Protein AF-A0A2S9VA27-F1 (afdb_monomer_lite)

Structure (mmCIF, N/CA/C/O backbone):
data_AF-A0A2S9VA27-F1
#
_entry.id   AF-A0A2S9VA27-F1
#
loop_
_atom_site.group_PDB
_atom_site.id
_atom_site.type_symbol
_atom_site.label_atom_id
_atom_site.label_alt_id
_atom_site.label_comp_id
_atom_site.label_asym_id
_atom_site.label_entity_id
_atom_site.label_seq_id
_atom_site.pdbx_PDB_ins_code
_atom_site.Cartn_x
_atom_site.Cartn_y
_atom_site.Cartn_z
_atom_site.occupancy
_atom_site.B_iso_or_equiv
_atom_site.auth_seq_id
_atom_site.auth_comp_id
_atom_site.auth_asym_id
_atom_site.auth_atom_id
_atom_site.pdbx_PDB_model_num
ATOM 1 N N . MET A 1 1 ? -19.642 -4.947 0.796 1.00 51.03 1 MET A N 1
ATOM 2 C CA . MET A 1 1 ? -18.320 -5.451 1.243 1.00 51.03 1 MET A CA 1
ATOM 3 C C . MET A 1 1 ? -17.431 -4.278 1.686 1.00 51.03 1 MET A C 1
ATOM 5 O O . MET A 1 1 ? -16.747 -3.685 0.866 1.00 51.03 1 MET A O 1
ATOM 9 N N . LYS A 1 2 ? -17.484 -3.863 2.965 1.00 60.06 2 LYS A N 1
ATOM 10 C CA . LYS A 1 2 ? -16.781 -2.650 3.462 1.00 60.06 2 LYS A CA 1
ATOM 11 C C . LYS A 1 2 ? -15.298 -2.865 3.804 1.00 60.06 2 LYS A C 1
ATOM 13 O O . LYS A 1 2 ? -14.581 -1.888 3.976 1.00 60.06 2 LYS A O 1
ATOM 18 N N . PHE A 1 3 ? -14.834 -4.114 3.890 1.00 59.88 3 PHE A N 1
ATOM 19 C CA . PHE A 1 3 ? -13.460 -4.434 4.294 1.00 59.88 3 PHE A CA 1
ATOM 20 C C . PHE A 1 3 ? -12.440 -4.060 3.206 1.00 59.88 3 PHE A C 1
ATOM 22 O O . PHE A 1 3 ? -11.504 -3.317 3.484 1.00 59.88 3 PHE A O 1
ATOM 29 N N . ILE A 1 4 ? -12.714 -4.439 1.948 1.00 60.44 4 ILE A N 1
ATOM 30 C CA . ILE A 1 4 ? -11.887 -4.125 0.766 1.00 60.44 4 ILE A CA 1
ATOM 31 C C . ILE A 1 4 ? -11.693 -2.614 0.568 1.00 60.44 4 ILE A C 1
ATOM 33 O O . ILE A 1 4 ? -10.647 -2.168 0.112 1.00 60.44 4 ILE A O 1
ATOM 37 N N . SER A 1 5 ? -12.686 -1.808 0.963 1.00 65.06 5 SER A N 1
ATOM 38 C CA . SER A 1 5 ? -12.653 -0.353 0.802 1.00 65.06 5 SER A CA 1
ATOM 39 C C . SER A 1 5 ? -11.544 0.322 1.603 1.00 65.06 5 SER A C 1
ATOM 41 O O . SER A 1 5 ? -11.049 1.358 1.170 1.00 65.06 5 SER A O 1
ATOM 43 N N . ASN A 1 6 ? -11.171 -0.227 2.760 1.00 71.69 6 ASN A N 1
ATOM 44 C CA . ASN A 1 6 ? -10.177 0.403 3.633 1.00 71.69 6 ASN A CA 1
ATOM 45 C C . ASN A 1 6 ? -8.741 0.144 3.162 1.00 71.69 6 ASN A C 1
ATOM 47 O O . ASN A 1 6 ? -7.851 0.910 3.504 1.00 71.69 6 ASN A O 1
ATOM 51 N N . TYR A 1 7 ? -8.530 -0.900 2.354 1.00 79.06 7 TYR A N 1
ATOM 52 C CA . TYR A 1 7 ? -7.212 -1.308 1.858 1.00 79.06 7 TYR A CA 1
ATOM 53 C C . TYR A 1 7 ? -6.940 -0.883 0.413 1.00 79.06 7 TYR A C 1
ATOM 55 O O . TYR A 1 7 ? -5.881 -1.198 -0.121 1.00 79.06 7 TYR A O 1
ATOM 63 N N . LYS A 1 8 ? -7.866 -0.143 -0.217 1.00 81.94 8 LYS A N 1
ATOM 64 C CA . LYS A 1 8 ? -7.725 0.324 -1.606 1.00 81.94 8 LYS A CA 1
ATOM 65 C C . LYS A 1 8 ? -6.390 1.035 -1.839 1.00 81.94 8 LYS A C 1
ATOM 67 O O . LYS A 1 8 ? -5.722 0.742 -2.818 1.00 81.94 8 LYS A O 1
ATOM 72 N N . MET A 1 9 ? -5.980 1.907 -0.915 1.00 79.94 9 MET A N 1
ATOM 73 C CA . MET A 1 9 ? -4.726 2.657 -1.043 1.00 79.94 9 MET A CA 1
ATOM 74 C C . MET A 1 9 ? -3.485 1.758 -0.962 1.00 79.94 9 MET A C 1
ATOM 76 O O . MET A 1 9 ? -2.604 1.886 -1.803 1.00 79.94 9 MET A O 1
ATOM 80 N N . SER A 1 10 ? -3.427 0.814 -0.015 1.00 86.38 10 SER A N 1
ATOM 81 C CA . SER A 1 10 ? -2.304 -0.135 0.064 1.00 86.38 10 SER A CA 1
ATOM 82 C C . SER A 1 10 ? -2.213 -1.006 -1.187 1.00 86.38 10 SER A C 1
ATOM 84 O O . SER A 1 10 ? -1.122 -1.239 -1.695 1.00 86.38 10 SER A O 1
ATOM 86 N N . PHE A 1 11 ? -3.358 -1.441 -1.721 1.00 86.56 11 PHE A N 1
ATOM 87 C CA . PHE A 1 11 ? -3.397 -2.266 -2.926 1.00 86.56 11 PHE A CA 1
ATOM 88 C C . PHE A 1 11 ? -2.937 -1.499 -4.174 1.00 86.56 11 PHE A C 1
ATOM 90 O O . PHE A 1 11 ? -2.230 -2.056 -5.007 1.00 86.56 11 PHE A O 1
ATOM 97 N N . LEU A 1 12 ? -3.283 -0.210 -4.284 1.00 89.12 12 LEU A N 1
ATOM 98 C CA . LEU A 1 12 ? -2.801 0.655 -5.365 1.00 89.12 12 LEU A CA 1
ATOM 99 C C . LEU A 1 12 ? -1.274 0.795 -5.341 1.00 89.12 12 LEU A C 1
ATOM 101 O O . LEU A 1 12 ? -0.646 0.627 -6.384 1.00 89.12 12 LEU A O 1
ATOM 105 N N . PHE A 1 13 ? -0.680 1.040 -4.167 1.00 88.94 13 PHE A N 1
ATOM 106 C CA . PHE A 1 13 ? 0.777 1.145 -4.035 1.00 88.94 13 PHE A CA 1
ATOM 107 C C . PHE A 1 13 ? 1.497 -0.177 -4.325 1.00 88.94 13 PHE A C 1
ATOM 109 O O . PHE A 1 13 ? 2.539 -0.185 -4.980 1.00 88.94 13 PHE A O 1
ATOM 116 N N . PHE A 1 14 ? 0.911 -1.297 -3.903 1.00 89.44 14 PHE A N 1
ATOM 117 C CA . PHE A 1 14 ? 1.440 -2.626 -4.193 1.00 89.44 14 PHE A CA 1
ATOM 118 C C . PHE A 1 14 ? 1.445 -2.921 -5.701 1.00 89.44 14 PHE A C 1
ATOM 120 O O . PHE A 1 14 ? 2.468 -3.308 -6.265 1.00 89.44 14 PHE A O 1
ATOM 127 N N . ILE A 1 15 ? 0.331 -2.648 -6.394 1.00 92.56 15 ILE A N 1
ATOM 128 C CA . ILE A 1 15 ? 0.251 -2.802 -7.854 1.00 92.56 15 ILE A CA 1
ATOM 129 C C . ILE A 1 15 ? 1.261 -1.888 -8.558 1.00 92.56 15 ILE A C 1
ATOM 131 O O . ILE A 1 15 ? 1.924 -2.335 -9.492 1.00 92.56 15 ILE A O 1
ATOM 135 N N . SER A 1 16 ? 1.414 -0.630 -8.122 1.00 91.06 16 SER A N 1
ATOM 136 C CA . SER A 1 16 ? 2.403 0.274 -8.725 1.00 91.06 16 SER A CA 1
ATOM 137 C C . SER A 1 16 ? 3.842 -0.204 -8.520 1.00 91.06 16 SER A C 1
ATOM 139 O O . SER A 1 16 ? 4.660 -0.061 -9.429 1.00 91.06 16 SER A O 1
ATOM 141 N N . GLY A 1 17 ? 4.145 -0.817 -7.370 1.00 90.00 17 GLY A N 1
ATOM 142 C CA . GLY A 1 17 ? 5.432 -1.467 -7.120 1.00 90.00 17 GLY A CA 1
ATOM 143 C C . GLY A 1 17 ? 5.684 -2.602 -8.113 1.00 90.00 17 GLY A C 1
ATOM 144 O O . GLY A 1 17 ? 6.692 -2.593 -8.820 1.00 90.00 17 GLY A O 1
ATOM 145 N N . ILE A 1 18 ? 4.732 -3.527 -8.254 1.00 90.81 18 ILE A N 1
ATOM 146 C CA . ILE A 1 18 ? 4.830 -4.624 -9.232 1.00 90.81 18 ILE A CA 1
ATOM 147 C C . ILE A 1 18 ? 5.004 -4.085 -10.658 1.00 90.81 18 ILE A C 1
ATOM 149 O O . ILE A 1 18 ? 5.835 -4.599 -11.405 1.00 90.81 18 ILE A O 1
ATOM 153 N N . LEU A 1 19 ? 4.287 -3.020 -11.032 1.00 91.25 19 LEU A N 1
ATOM 154 C CA . LEU A 1 19 ? 4.457 -2.372 -12.336 1.00 91.25 19 LEU A CA 1
ATOM 155 C C . LEU A 1 19 ? 5.889 -1.866 -12.556 1.00 91.25 19 LEU A C 1
ATOM 157 O O . LEU A 1 19 ? 6.407 -2.005 -13.661 1.00 91.25 19 LEU A O 1
ATOM 161 N N . CYS A 1 20 ? 6.538 -1.314 -11.527 1.00 88.31 20 CYS A N 1
ATOM 162 C CA . CYS A 1 20 ? 7.935 -0.880 -11.616 1.00 88.31 20 CYS A CA 1
ATOM 163 C C . CYS A 1 20 ? 8.880 -2.065 -11.844 1.00 88.31 20 CYS A C 1
ATOM 165 O O . CYS A 1 20 ? 9.794 -1.971 -12.662 1.00 88.31 20 CYS A O 1
ATOM 167 N N . LEU A 1 21 ? 8.632 -3.201 -11.185 1.00 86.44 21 LEU A N 1
ATOM 168 C CA . LEU A 1 21 ? 9.409 -4.424 -11.391 1.00 86.44 21 LEU A CA 1
ATOM 169 C C . LEU A 1 21 ? 9.230 -4.970 -12.816 1.00 86.44 21 LEU A C 1
ATOM 171 O O . LEU A 1 21 ? 10.197 -5.371 -13.462 1.00 86.44 21 LEU A O 1
ATOM 175 N N . ILE A 1 22 ? 7.999 -4.961 -13.328 1.00 88.38 22 ILE A N 1
ATOM 176 C CA . ILE A 1 22 ? 7.700 -5.377 -14.703 1.00 88.38 22 ILE A CA 1
ATOM 177 C C . ILE A 1 22 ? 8.388 -4.436 -15.699 1.00 88.38 22 ILE A C 1
ATOM 179 O O . ILE A 1 22 ? 9.047 -4.907 -16.621 1.00 88.38 22 ILE A O 1
ATOM 183 N N . ALA A 1 23 ? 8.301 -3.120 -15.494 1.00 86.75 23 ALA A N 1
ATOM 184 C CA . ALA A 1 23 ? 8.953 -2.128 -16.347 1.00 86.75 23 ALA A CA 1
ATOM 185 C C . ALA A 1 23 ? 10.480 -2.306 -16.387 1.00 86.75 23 ALA A C 1
ATOM 187 O O . ALA A 1 23 ? 11.074 -2.213 -17.460 1.00 86.75 23 ALA A O 1
ATOM 188 N N . TYR A 1 24 ? 11.096 -2.624 -15.244 1.00 85.44 24 TYR A N 1
ATOM 189 C CA . TYR A 1 24 ? 12.514 -2.973 -15.160 1.00 85.44 24 TYR A CA 1
ATOM 190 C C . TYR A 1 24 ? 12.854 -4.200 -16.015 1.00 85.44 24 TYR A C 1
ATOM 192 O O . TYR A 1 24 ? 13.757 -4.143 -16.848 1.00 85.44 24 TYR A O 1
ATOM 200 N N . ASN A 1 25 ? 12.089 -5.286 -15.865 1.00 84.19 25 ASN A N 1
ATOM 201 C CA . ASN A 1 25 ? 12.319 -6.523 -16.614 1.00 84.19 25 ASN A CA 1
ATOM 202 C C . ASN A 1 25 ? 12.107 -6.347 -18.127 1.00 84.19 25 ASN A C 1
ATOM 204 O O . ASN A 1 25 ? 12.828 -6.954 -18.911 1.00 84.19 25 ASN A O 1
ATOM 208 N N . ILE A 1 26 ? 11.154 -5.504 -18.545 1.00 83.88 26 ILE A N 1
ATOM 209 C CA . ILE A 1 26 ? 10.895 -5.221 -19.967 1.00 83.88 26 ILE A CA 1
ATOM 210 C C . ILE A 1 26 ? 12.013 -4.378 -20.587 1.00 83.88 26 ILE A C 1
ATOM 212 O O . ILE A 1 26 ? 12.368 -4.596 -21.743 1.00 83.88 26 ILE A O 1
ATOM 216 N N . LYS A 1 27 ? 12.553 -3.394 -19.855 1.00 80.31 27 LYS A N 1
ATOM 217 C CA . LYS A 1 27 ? 13.616 -2.518 -20.370 1.00 80.31 27 LYS A CA 1
ATOM 218 C C . LYS A 1 27 ? 14.921 -3.271 -20.629 1.00 80.31 27 LYS A C 1
ATOM 220 O O . LYS A 1 27 ? 15.624 -2.906 -21.565 1.00 80.31 27 LYS A O 1
ATOM 225 N N . GLY A 1 28 ? 15.195 -4.322 -19.857 1.00 69.12 28 GLY A N 1
ATOM 226 C CA . GLY A 1 28 ? 16.371 -5.166 -20.040 1.00 69.12 28 GLY A CA 1
ATOM 227 C C . GLY A 1 28 ? 17.692 -4.413 -19.858 1.00 69.12 28 GLY A C 1
ATOM 228 O O . GLY A 1 28 ? 17.729 -3.278 -19.378 1.00 69.12 28 GLY A O 1
ATOM 229 N N . SER A 1 29 ? 18.776 -5.083 -20.240 1.00 73.81 29 SER A N 1
ATOM 230 C CA . SER A 1 29 ? 20.137 -4.552 -20.226 1.00 73.81 29 SER A CA 1
ATOM 231 C C . SER A 1 29 ? 20.648 -4.466 -21.653 1.00 73.81 29 SER A C 1
ATOM 233 O O . SER A 1 29 ? 20.622 -5.468 -22.371 1.00 73.81 29 SER A O 1
ATOM 235 N N . SER A 1 30 ? 21.085 -3.281 -22.073 1.00 76.31 30 SER A N 1
ATOM 236 C CA . SER A 1 30 ? 21.749 -3.096 -23.362 1.00 76.31 30 SER A CA 1
ATOM 237 C C . SER A 1 30 ? 23.093 -2.426 -23.147 1.00 76.31 30 SER A C 1
ATOM 239 O O . SER A 1 30 ? 23.199 -1.452 -22.405 1.00 76.31 30 SER A O 1
ATOM 241 N N . ILE A 1 31 ? 24.119 -2.940 -23.817 1.00 78.31 31 ILE A N 1
ATOM 242 C CA . ILE A 1 31 ? 25.433 -2.306 -23.860 1.00 78.31 31 ILE A CA 1
ATOM 243 C C . ILE A 1 31 ? 25.418 -1.342 -25.043 1.00 78.31 31 ILE A C 1
ATOM 245 O O . ILE A 1 31 ? 25.103 -1.735 -26.164 1.00 78.31 31 ILE A O 1
ATOM 249 N N . ASP A 1 32 ? 25.690 -0.076 -24.763 1.00 82.38 32 ASP A N 1
ATOM 250 C CA . ASP A 1 32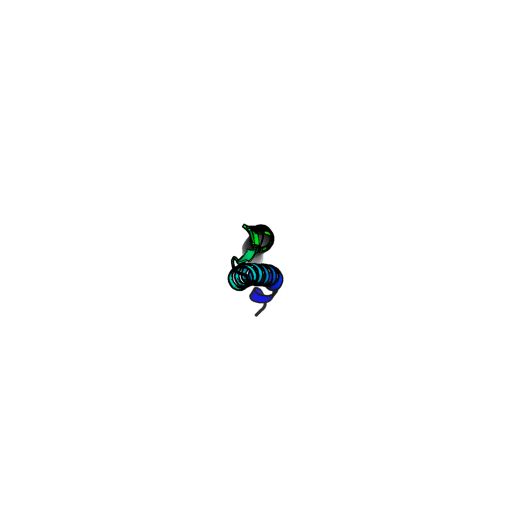 ? 25.824 0.981 -25.754 1.00 82.38 32 ASP A CA 1
ATOM 251 C C . ASP A 1 32 ? 27.096 0.787 -26.594 1.00 82.38 32 ASP A C 1
ATOM 253 O O . ASP A 1 32 ? 28.050 0.135 -26.166 1.00 82.38 32 ASP A O 1
ATOM 257 N N . GLU A 1 33 ? 27.147 1.398 -27.774 1.00 82.88 33 GLU A N 1
ATOM 258 C CA . GLU A 1 33 ? 28.297 1.354 -28.693 1.00 82.88 33 GLU A CA 1
ATOM 259 C C . GLU A 1 33 ? 29.602 1.881 -28.064 1.00 82.88 33 GLU A C 1
ATOM 261 O O . GLU A 1 33 ? 30.701 1.481 -28.446 1.00 82.88 33 GLU A O 1
ATOM 266 N N . ASN A 1 34 ? 29.475 2.691 -27.014 1.00 84.19 34 ASN A N 1
ATOM 267 C CA . ASN A 1 34 ? 30.570 3.212 -26.199 1.00 84.19 34 ASN A CA 1
ATOM 268 C C . ASN A 1 34 ? 31.007 2.263 -25.058 1.00 84.19 34 ASN A C 1
ATOM 270 O O . ASN A 1 34 ? 31.831 2.636 -24.224 1.00 84.19 34 ASN A O 1
ATOM 274 N N . GLY A 1 35 ? 30.435 1.056 -24.976 1.00 81.81 35 GLY A N 1
ATOM 275 C CA . GLY A 1 35 ? 30.689 0.077 -23.914 1.00 81.81 35 GLY A CA 1
ATOM 276 C C . GLY A 1 35 ? 29.982 0.379 -22.587 1.00 81.81 35 GLY A C 1
ATOM 277 O O . GLY A 1 35 ? 30.257 -0.281 -21.585 1.00 81.81 35 GLY A O 1
ATOM 278 N N . PHE A 1 36 ? 29.075 1.361 -22.555 1.00 84.25 36 PHE A N 1
ATOM 279 C CA . PHE A 1 36 ? 28.308 1.694 -21.354 1.00 84.25 36 PHE A CA 1
ATOM 280 C C . PHE A 1 36 ? 27.092 0.788 -21.193 1.00 84.25 36 PHE A C 1
ATOM 282 O O . PHE A 1 36 ? 26.336 0.557 -22.130 1.00 84.25 36 PHE A O 1
ATOM 289 N N . LEU A 1 37 ? 26.870 0.313 -19.972 1.00 79.25 37 LEU A N 1
ATOM 290 C CA . LEU A 1 37 ? 25.701 -0.483 -19.625 1.00 79.25 37 LEU A CA 1
ATOM 291 C C . LEU A 1 37 ? 24.495 0.442 -19.400 1.00 79.25 37 LEU A C 1
ATOM 293 O O . LEU A 1 37 ? 24.443 1.186 -18.418 1.00 79.25 37 LEU A O 1
ATOM 297 N N . VAL A 1 38 ? 23.527 0.405 -20.313 1.00 77.12 38 VAL A N 1
ATOM 298 C CA . VAL A 1 38 ? 22.278 1.165 -20.224 1.00 77.12 38 VAL A CA 1
ATOM 299 C C . VAL A 1 38 ? 21.211 0.265 -19.613 1.00 77.12 38 VAL A C 1
ATOM 301 O O . VAL A 1 38 ? 20.582 -0.549 -20.288 1.00 77.12 38 VAL A O 1
ATOM 304 N N . GLU A 1 39 ? 21.002 0.435 -18.310 1.00 78.94 39 GLU A N 1
ATOM 305 C CA . GLU A 1 39 ? 19.982 -0.272 -17.536 1.00 78.94 39 GLU A CA 1
ATOM 306 C C . GLU A 1 39 ? 19.098 0.711 -16.770 1.00 78.94 39 GLU A C 1
ATOM 308 O O . GLU A 1 39 ? 19.540 1.743 -16.258 1.00 78.94 39 GLU A O 1
ATOM 313 N N . SER A 1 40 ? 17.815 0.372 -16.645 1.00 79.94 40 SER A N 1
ATOM 314 C CA . SER A 1 40 ? 16.847 1.194 -15.913 1.00 79.94 40 SER A CA 1
ATOM 315 C C . SER A 1 40 ? 16.878 0.909 -14.405 1.00 79.94 40 SER A C 1
ATOM 317 O O . SER A 1 40 ? 15.839 0.668 -13.787 1.00 79.94 40 SER A O 1
ATOM 319 N N . PHE A 1 41 ? 18.067 0.962 -13.795 1.00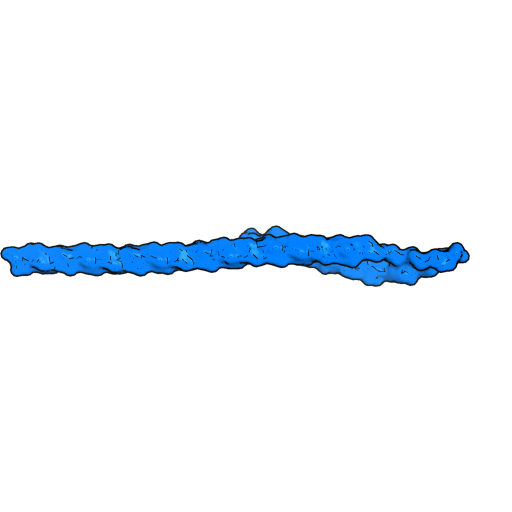 80.69 41 PHE A N 1
ATOM 320 C CA . PHE A 1 41 ? 18.288 0.685 -12.367 1.00 80.69 41 PHE A CA 1
ATOM 321 C C . PHE A 1 41 ? 17.394 1.506 -11.432 1.00 80.69 41 PHE A C 1
ATOM 323 O O . PHE A 1 41 ? 17.079 1.054 -10.336 1.00 80.69 41 PHE A O 1
ATOM 330 N N . GLY A 1 42 ? 16.938 2.687 -11.863 1.00 81.38 42 GLY A N 1
ATOM 331 C CA . GLY A 1 42 ? 16.046 3.552 -11.086 1.00 81.38 42 GLY A CA 1
ATOM 332 C C . GLY A 1 42 ? 14.715 2.903 -10.682 1.00 81.38 42 GLY A C 1
ATOM 333 O O . GLY A 1 42 ? 14.142 3.286 -9.663 1.00 81.38 42 GLY A O 1
ATOM 334 N N . PHE A 1 43 ? 14.240 1.883 -11.405 1.00 84.94 43 PHE A N 1
ATOM 335 C CA . PHE A 1 43 ? 13.005 1.179 -11.046 1.00 84.94 43 PHE A CA 1
ATOM 336 C C . PHE A 1 43 ? 13.141 0.300 -9.796 1.00 84.94 43 PHE A C 1
ATOM 338 O O . PHE A 1 43 ? 12.140 0.082 -9.115 1.00 84.94 43 PHE A O 1
ATOM 345 N N . ILE A 1 44 ? 14.350 -0.159 -9.446 1.00 85.38 44 ILE A N 1
ATOM 346 C CA . ILE A 1 44 ? 14.573 -1.004 -8.262 1.00 85.38 44 ILE A CA 1
ATOM 347 C C . ILE A 1 44 ? 14.408 -0.188 -6.964 1.00 85.38 44 ILE A C 1
ATOM 349 O O . ILE A 1 44 ? 13.594 -0.585 -6.129 1.00 85.38 44 ILE A O 1
ATOM 353 N N . PRO A 1 45 ? 15.077 0.972 -6.767 1.00 88.38 45 PRO A N 1
ATOM 354 C CA . PRO A 1 45 ? 14.827 1.821 -5.599 1.00 88.38 45 PRO A CA 1
ATOM 355 C C . PRO A 1 45 ? 13.373 2.296 -5.501 1.00 88.38 45 PRO A C 1
ATOM 357 O O . PRO A 1 45 ? 12.807 2.341 -4.411 1.00 88.38 45 PRO A O 1
ATOM 360 N N . ILE A 1 46 ? 12.750 2.621 -6.638 1.00 89.56 46 ILE A N 1
ATOM 361 C CA . ILE A 1 46 ? 11.352 3.066 -6.691 1.00 89.56 46 ILE A CA 1
ATOM 362 C C . ILE A 1 46 ? 10.393 1.946 -6.272 1.00 89.56 46 ILE A C 1
ATOM 364 O O . ILE A 1 46 ? 9.454 2.204 -5.518 1.00 89.56 46 ILE A O 1
ATOM 368 N N . PHE A 1 47 ? 10.647 0.706 -6.698 1.00 90.25 47 PHE A N 1
ATOM 369 C CA . PHE A 1 47 ? 9.897 -0.465 -6.245 1.00 90.25 47 PHE A CA 1
ATOM 370 C C . PHE A 1 47 ? 9.912 -0.580 -4.715 1.00 90.25 47 PHE A C 1
ATOM 372 O O . PHE A 1 47 ? 8.851 -0.657 -4.096 1.00 90.25 47 PHE A O 1
ATOM 379 N N . TRP A 1 48 ? 11.094 -0.497 -4.097 1.00 88.44 48 TRP A N 1
ATOM 380 C CA . TRP A 1 48 ? 11.229 -0.560 -2.639 1.00 88.44 48 TRP A CA 1
ATOM 381 C C . TRP A 1 48 ? 10.501 0.579 -1.917 1.00 88.44 48 TRP A C 1
ATOM 383 O O . TRP A 1 48 ? 9.879 0.347 -0.880 1.00 88.44 48 TRP A O 1
ATOM 393 N N . LEU A 1 49 ? 10.530 1.799 -2.463 1.00 91.62 49 LEU A N 1
ATOM 394 C CA . LEU A 1 49 ? 9.796 2.936 -1.895 1.00 91.62 49 LEU A CA 1
ATOM 395 C C . LEU A 1 49 ? 8.278 2.707 -1.906 1.00 91.62 49 LEU A C 1
ATOM 397 O O . LEU A 1 49 ? 7.610 2.965 -0.900 1.00 91.62 49 LEU A O 1
ATOM 401 N N . PHE A 1 50 ? 7.732 2.201 -3.015 1.00 90.31 50 PHE A N 1
ATOM 402 C CA . PHE A 1 50 ? 6.304 1.896 -3.109 1.00 90.31 50 PHE A CA 1
ATOM 403 C C . PHE A 1 50 ? 5.893 0.740 -2.195 1.00 90.31 50 PHE A C 1
ATOM 405 O O . PHE A 1 50 ? 4.871 0.845 -1.513 1.00 90.31 50 PHE A O 1
ATOM 412 N N . GLU A 1 51 ? 6.705 -0.313 -2.111 1.00 89.56 51 GLU A N 1
ATOM 413 C CA . GLU A 1 51 ? 6.437 -1.465 -1.245 1.00 89.56 51 GLU A CA 1
ATOM 414 C C . GLU A 1 51 ? 6.456 -1.075 0.243 1.00 89.56 51 GLU A C 1
ATOM 416 O O . GLU A 1 51 ? 5.576 -1.468 1.015 1.00 89.56 51 GLU A O 1
ATOM 421 N N . LEU A 1 52 ? 7.392 -0.210 0.654 1.00 92.44 52 LEU A N 1
ATOM 422 C CA . LEU A 1 52 ? 7.433 0.328 2.017 1.00 92.44 52 LEU A CA 1
ATOM 423 C C . LEU A 1 52 ? 6.182 1.152 2.349 1.00 92.44 52 LEU A C 1
ATOM 425 O O . LEU A 1 52 ? 5.609 0.987 3.429 1.00 92.44 52 LEU A O 1
ATOM 429 N N . MET A 1 53 ? 5.713 2.005 1.433 1.00 89.75 53 MET A N 1
ATOM 430 C CA . MET A 1 53 ? 4.461 2.749 1.634 1.00 89.75 53 MET A CA 1
ATOM 431 C C . MET A 1 53 ? 3.234 1.836 1.698 1.00 89.75 53 MET A C 1
ATOM 433 O O . MET A 1 53 ? 2.351 2.042 2.543 1.00 89.75 53 MET A O 1
ATOM 437 N N . ALA A 1 54 ? 3.172 0.805 0.855 1.00 91.12 54 ALA A N 1
ATOM 438 C CA . ALA A 1 54 ? 2.103 -0.190 0.893 1.00 91.12 54 ALA A CA 1
ATOM 439 C C . ALA A 1 54 ? 2.080 -0.922 2.245 1.00 91.12 54 ALA A C 1
ATOM 441 O O . ALA A 1 54 ? 1.031 -1.004 2.890 1.00 91.12 54 ALA A O 1
ATOM 442 N N . SER A 1 55 ? 3.246 -1.361 2.723 1.00 90.69 55 SER A N 1
ATOM 443 C CA . SER A 1 55 ? 3.401 -2.048 4.008 1.00 90.69 55 SER A CA 1
ATOM 444 C C . SER A 1 55 ? 3.009 -1.163 5.197 1.00 90.69 55 SER A C 1
ATOM 446 O O . SER A 1 55 ? 2.219 -1.576 6.050 1.00 90.69 55 SER A O 1
ATOM 448 N N . LEU A 1 56 ? 3.458 0.097 5.230 1.00 91.56 56 LEU A N 1
ATOM 449 C CA . LEU A 1 56 ? 3.124 1.035 6.308 1.00 91.56 56 LEU A CA 1
ATOM 450 C C . LEU A 1 56 ? 1.626 1.352 6.368 1.00 91.56 56 LEU A C 1
ATOM 452 O O . LEU A 1 56 ? 1.019 1.316 7.443 1.00 91.56 56 LEU A O 1
ATOM 456 N N . THR A 1 57 ? 1.001 1.624 5.221 1.00 89.25 57 THR A N 1
ATOM 457 C CA . THR A 1 57 ? -0.447 1.885 5.155 1.00 89.25 57 THR A CA 1
ATOM 458 C C . THR A 1 57 ? -1.266 0.654 5.548 1.00 89.25 57 THR A C 1
ATOM 460 O O . THR A 1 57 ? -2.283 0.779 6.245 1.00 89.25 57 THR A O 1
ATOM 463 N N . PHE A 1 58 ? -0.797 -0.539 5.179 1.00 88.81 58 PHE A N 1
ATOM 464 C CA . PHE A 1 58 ? -1.415 -1.801 5.564 1.00 88.81 58 PHE A CA 1
ATOM 465 C C . PHE A 1 58 ? -1.321 -2.034 7.076 1.00 88.81 58 PHE A C 1
ATOM 467 O O . PHE A 1 58 ? -2.346 -2.262 7.726 1.00 88.81 58 PHE A O 1
ATOM 474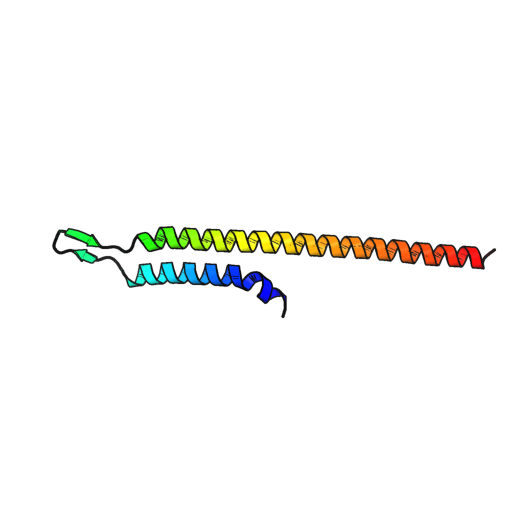 N N . ALA A 1 59 ? -0.126 -1.894 7.657 1.00 89.31 59 ALA A N 1
ATOM 475 C CA . ALA A 1 59 ? 0.111 -2.046 9.090 1.00 89.31 59 ALA A CA 1
ATOM 476 C C . ALA A 1 59 ? -0.723 -1.053 9.913 1.00 89.31 59 ALA A C 1
ATOM 478 O O . ALA A 1 59 ? -1.394 -1.444 10.873 1.00 89.31 59 ALA A O 1
ATOM 479 N N . PHE A 1 60 ? -0.768 0.218 9.504 1.00 87.44 60 PHE A N 1
ATOM 480 C CA . PHE A 1 60 ? -1.568 1.240 10.180 1.00 87.44 60 PHE A CA 1
ATOM 481 C C . PHE A 1 60 ? -3.065 0.906 10.158 1.00 87.44 60 PHE A C 1
ATOM 483 O O . PHE A 1 60 ? -3.752 0.983 11.183 1.00 87.44 60 PHE A O 1
ATOM 490 N N . THR A 1 61 ? -3.576 0.473 9.004 1.00 86.62 61 THR A N 1
ATOM 491 C CA . THR A 1 61 ? -4.978 0.059 8.853 1.00 86.62 61 THR A CA 1
ATOM 492 C C . THR A 1 61 ? -5.282 -1.166 9.713 1.00 86.62 61 THR A C 1
ATOM 494 O O . THR A 1 61 ? -6.300 -1.196 10.409 1.00 86.62 61 THR A O 1
ATOM 497 N N . PHE A 1 62 ? -4.378 -2.145 9.746 1.00 83.94 62 PHE A N 1
ATOM 498 C CA . PHE A 1 62 ? -4.513 -3.353 10.555 1.00 83.94 62 PHE A CA 1
ATOM 499 C C . PHE A 1 62 ? -4.575 -3.043 12.058 1.00 83.94 62 PHE A C 1
ATOM 501 O O . PHE A 1 62 ? -5.494 -3.494 12.749 1.00 83.94 62 PHE A O 1
ATOM 508 N N . ILE A 1 63 ? -3.669 -2.199 12.564 1.00 87.75 63 ILE A N 1
ATOM 509 C CA . ILE A 1 63 ? -3.665 -1.763 13.971 1.00 87.75 63 ILE A CA 1
ATOM 510 C C . ILE A 1 63 ? -4.965 -1.019 14.309 1.00 87.75 63 ILE A C 1
ATOM 512 O O . ILE A 1 63 ? -5.594 -1.289 15.338 1.00 87.75 63 ILE A O 1
ATOM 516 N N . LYS A 1 64 ? -5.418 -0.118 13.427 1.00 83.44 64 LYS A N 1
ATOM 517 C CA . LYS A 1 64 ? -6.661 0.647 13.614 1.00 83.44 64 LYS A CA 1
ATOM 518 C C . LYS A 1 64 ? -7.887 -0.264 13.701 1.00 83.44 64 LYS A C 1
ATOM 520 O O . LYS A 1 64 ? -8.763 -0.033 14.539 1.00 83.44 64 LYS A O 1
ATOM 525 N N . LEU A 1 65 ? -7.943 -1.313 12.882 1.00 82.50 65 LEU A N 1
ATOM 526 C CA . LEU A 1 65 ? -9.027 -2.295 12.911 1.00 82.50 65 LEU A CA 1
ATOM 527 C C . LEU A 1 65 ? -8.999 -3.138 14.188 1.00 82.50 65 LEU A C 1
ATOM 529 O O . LEU A 1 65 ? -10.041 -3.261 14.832 1.00 82.50 65 LEU A O 1
ATOM 533 N N . LYS A 1 66 ? -7.827 -3.623 14.628 1.00 81.19 66 LYS A N 1
ATOM 534 C CA . LYS A 1 66 ? -7.707 -4.347 15.910 1.00 81.19 66 LYS A CA 1
ATOM 535 C C . LYS A 1 66 ? -8.166 -3.492 17.092 1.00 81.19 66 LYS A C 1
ATOM 537 O O . LYS A 1 66 ? -8.915 -3.975 17.939 1.00 81.19 66 LYS A O 1
ATOM 542 N N . LYS A 1 67 ? -7.788 -2.208 17.125 1.00 79.44 67 LYS A N 1
ATOM 543 C CA . LYS A 1 67 ? -8.201 -1.275 18.188 1.00 79.44 67 LYS A CA 1
ATOM 544 C C . LYS A 1 67 ? -9.711 -1.030 18.186 1.00 79.44 67 LYS A C 1
ATOM 546 O O . LYS A 1 67 ? -10.321 -0.953 19.251 1.00 79.44 67 LYS A O 1
ATOM 551 N N . LYS A 1 68 ? -10.331 -0.940 17.004 1.00 76.06 68 LYS A N 1
ATOM 552 C CA . LYS A 1 68 ? -11.787 -0.792 16.878 1.00 76.06 68 LYS A CA 1
ATOM 553 C C . LYS A 1 68 ? -12.518 -2.025 17.408 1.00 76.06 68 LYS A C 1
ATOM 555 O O . LYS A 1 68 ? -13.439 -1.864 18.200 1.00 76.06 68 LYS A O 1
ATOM 560 N N . SER A 1 69 ? -12.082 -3.226 17.036 1.00 72.19 69 SER A N 1
ATOM 561 C CA . SER A 1 69 ? -12.688 -4.477 17.510 1.00 72.19 69 SER A CA 1
ATOM 562 C C . SER A 1 69 ? -12.531 -4.664 19.020 1.00 72.19 69 SER A C 1
ATOM 564 O O . SER A 1 69 ? -13.492 -5.032 19.687 1.00 72.19 69 SER A O 1
ATOM 566 N N . ALA A 1 70 ? -11.365 -4.329 19.582 1.00 76.44 70 ALA A N 1
ATOM 567 C CA . ALA A 1 70 ? -11.141 -4.374 21.028 1.00 76.44 70 ALA A CA 1
ATOM 568 C C . ALA A 1 70 ? -12.055 -3.396 21.789 1.00 76.44 70 ALA A C 1
ATOM 570 O O . ALA A 1 70 ? -12.655 -3.762 22.797 1.00 76.44 70 ALA A O 1
ATOM 571 N N . LYS A 1 71 ? -12.222 -2.170 21.273 1.00 79.31 71 LYS A N 1
ATOM 572 C CA . LYS A 1 71 ? -13.126 -1.171 21.862 1.00 79.31 71 LYS A CA 1
ATOM 573 C C . LYS A 1 71 ? -14.596 -1.595 21.783 1.00 79.31 71 LYS A C 1
ATOM 575 O O . LYS A 1 71 ? -15.346 -1.341 22.718 1.00 79.31 71 LYS A O 1
ATOM 580 N N . VAL A 1 72 ? -15.007 -2.216 20.676 1.00 83.19 72 VAL A N 1
ATOM 581 C CA . VAL A 1 72 ? -16.373 -2.741 20.514 1.00 83.19 72 VAL A CA 1
ATOM 582 C C . VAL A 1 72 ? -16.633 -3.858 21.519 1.00 83.19 72 VAL A C 1
ATOM 584 O O . VAL A 1 72 ? -17.627 -3.784 22.232 1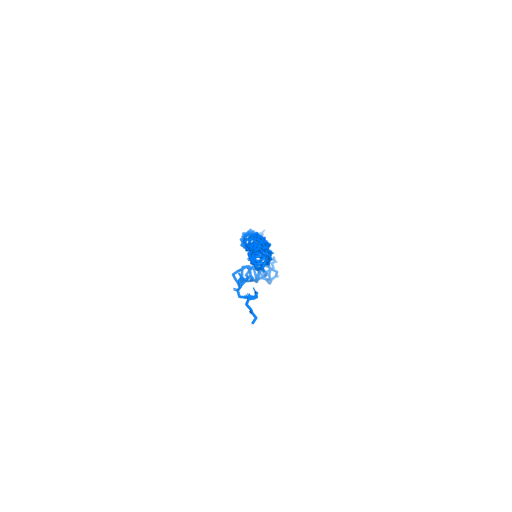.00 83.19 72 VAL A O 1
ATOM 587 N N . LYS A 1 73 ? -15.702 -4.810 21.652 1.00 83.62 73 LYS A N 1
ATOM 588 C CA . LYS 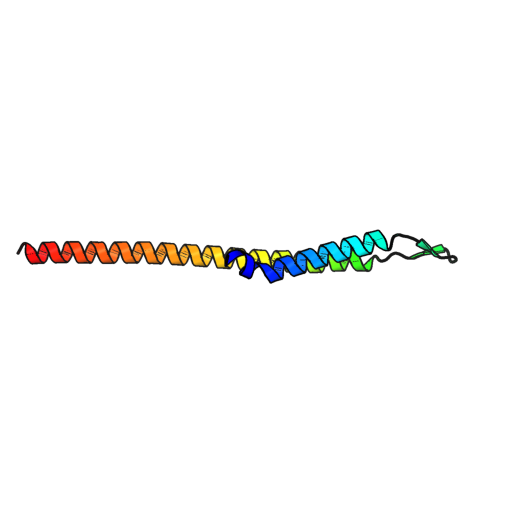A 1 73 ? -15.821 -5.911 22.612 1.00 83.62 73 LYS A CA 1
ATOM 589 C C . LYS A 1 73 ? -15.928 -5.413 24.061 1.00 83.62 73 LYS A C 1
ATOM 591 O O . LYS A 1 73 ? -16.823 -5.828 24.779 1.00 83.62 73 LYS A O 1
ATOM 596 N N . ALA A 1 74 ? -15.088 -4.459 24.472 1.00 81.88 74 ALA A N 1
ATOM 597 C CA . ALA A 1 74 ? -15.157 -3.882 25.821 1.00 81.88 74 ALA A CA 1
ATOM 598 C C . ALA A 1 74 ? -16.469 -3.119 26.094 1.00 81.88 74 ALA A C 1
ATOM 600 O O . ALA A 1 74 ? -16.980 -3.132 27.210 1.00 81.88 74 ALA A O 1
ATOM 601 N N . ARG A 1 75 ? -17.029 -2.452 25.074 1.00 85.81 75 ARG A N 1
ATOM 602 C CA . ARG A 1 75 ? -18.322 -1.762 25.192 1.00 85.81 75 ARG A CA 1
ATOM 603 C C . ARG A 1 75 ? -19.480 -2.747 25.355 1.00 85.81 75 ARG A C 1
ATOM 605 O O . ARG A 1 75 ? -20.434 -2.425 26.051 1.00 85.81 75 ARG A O 1
ATOM 612 N N . GLU A 1 76 ? -19.410 -3.900 24.701 1.00 87.25 76 GLU A N 1
ATOM 613 C CA . GLU A 1 76 ? -20.422 -4.955 24.794 1.00 87.25 76 GLU A CA 1
ATOM 614 C C . GLU A 1 76 ? -20.451 -5.587 26.193 1.00 87.25 76 GLU A C 1
ATOM 616 O O . GLU A 1 76 ? -21.518 -5.669 26.795 1.00 87.25 76 GLU A O 1
ATOM 621 N N . GLU A 1 77 ? -19.283 -5.908 26.755 1.00 84.38 77 GLU A N 1
ATOM 622 C CA . GLU A 1 77 ? -19.127 -6.448 28.119 1.00 84.38 77 GLU A CA 1
ATOM 623 C C . GLU A 1 77 ? -19.675 -5.494 29.201 1.00 84.38 77 GLU A C 1
ATOM 625 O O . GLU A 1 77 ? -20.369 -5.923 30.127 1.00 84.38 77 GLU A O 1
ATOM 630 N N . LEU A 1 78 ? -19.416 -4.185 29.065 1.00 86.88 78 LEU A N 1
ATOM 631 C CA . LEU A 1 78 ? -19.944 -3.163 29.977 1.00 86.88 78 LEU A CA 1
ATOM 632 C C . LEU A 1 78 ? -21.475 -3.090 29.902 1.00 86.88 78 LEU A C 1
ATOM 634 O O . LEU A 1 78 ? -22.153 -3.086 30.924 1.00 86.88 78 LEU A O 1
ATOM 638 N N . PHE A 1 79 ? -22.024 -3.101 28.685 1.00 87.44 79 PHE A N 1
ATOM 639 C CA . PHE A 1 79 ? -23.468 -3.021 28.477 1.00 87.44 79 PHE A CA 1
ATOM 640 C C . PHE A 1 79 ? -24.198 -4.242 29.049 1.00 87.44 79 PHE A C 1
ATOM 642 O O . PHE A 1 79 ? -25.297 -4.110 29.579 1.00 87.44 79 PHE A O 1
ATO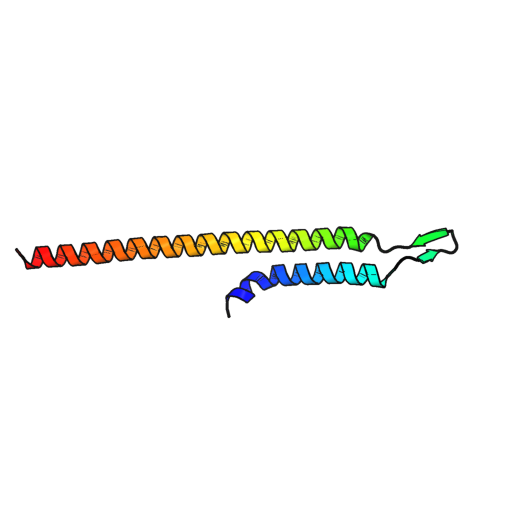M 649 N N . LEU A 1 80 ? -23.593 -5.429 28.952 1.00 85.31 80 LEU A N 1
ATOM 650 C CA . LEU A 1 80 ? -24.136 -6.678 29.493 1.00 85.31 80 LEU A CA 1
ATOM 651 C C . LEU A 1 80 ? -24.124 -6.674 31.029 1.00 85.31 80 LEU A C 1
ATOM 653 O O . LEU A 1 80 ? -25.118 -7.053 31.650 1.00 85.31 80 LEU A O 1
ATOM 657 N N . THR A 1 81 ? -23.037 -6.170 31.621 1.00 86.12 81 THR A N 1
ATOM 658 C CA . THR A 1 81 ? -22.907 -5.966 33.073 1.00 86.12 81 THR A CA 1
ATOM 659 C C . THR A 1 81 ? -23.974 -5.007 33.602 1.00 86.12 81 THR A C 1
ATOM 661 O O . THR A 1 81 ? -24.699 -5.356 34.537 1.00 86.12 81 THR A O 1
ATOM 664 N N . ASP A 1 82 ? -24.134 -3.840 32.971 1.00 88.81 82 ASP A N 1
ATOM 665 C CA . ASP A 1 82 ? -25.113 -2.834 33.397 1.00 88.81 82 ASP A CA 1
ATOM 666 C C . ASP A 1 82 ? -26.552 -3.370 33.306 1.00 88.81 82 ASP A C 1
ATOM 668 O O . ASP A 1 82 ? -27.357 -3.185 34.221 1.00 88.81 82 ASP A O 1
ATOM 672 N N . ASN A 1 83 ? -26.881 -4.100 32.234 1.00 89.62 83 ASN A N 1
ATOM 673 C CA . ASN A 1 83 ? -28.226 -4.652 32.037 1.00 89.62 83 ASN A CA 1
ATOM 674 C C . ASN A 1 83 ? -28.573 -5.751 33.055 1.00 89.62 83 ASN A C 1
ATOM 676 O O . ASN A 1 83 ? -29.720 -5.856 33.497 1.00 89.62 83 ASN A O 1
ATOM 680 N N . PHE A 1 84 ? -27.596 -6.578 33.436 1.00 91.25 84 PHE A N 1
ATOM 681 C CA . PHE A 1 84 ? -27.787 -7.609 34.455 1.00 91.25 84 PHE A CA 1
ATOM 682 C C . PHE A 1 84 ? -28.023 -6.992 35.839 1.00 91.25 84 PHE A C 1
ATOM 684 O O . PHE A 1 84 ? -28.975 -7.371 36.525 1.00 91.25 84 PHE A O 1
ATOM 691 N N . ALA A 1 85 ? -27.218 -5.995 36.218 1.00 90.88 85 ALA A N 1
ATOM 692 C CA . ALA A 1 85 ? -27.364 -5.288 37.489 1.00 90.88 85 ALA A CA 1
ATOM 693 C C . ALA A 1 85 ? -28.743 -4.617 37.623 1.00 90.88 85 ALA A C 1
ATOM 695 O O . ALA A 1 85 ? -29.407 -4.765 38.651 1.00 90.88 85 ALA A O 1
ATOM 696 N N . LEU A 1 86 ? -29.216 -3.954 36.560 1.00 91.69 86 LEU A N 1
ATOM 697 C CA . LEU A 1 86 ? -30.549 -3.342 36.515 1.00 91.69 86 LEU A CA 1
ATOM 698 C C . LEU A 1 86 ? -31.674 -4.364 36.715 1.00 91.69 86 LEU A C 1
ATOM 700 O O . LEU A 1 86 ? -32.615 -4.102 37.463 1.00 91.69 86 LEU A O 1
ATOM 704 N N . ARG A 1 87 ? -31.582 -5.536 36.074 1.00 92.38 87 ARG A N 1
ATOM 705 C CA . ARG A 1 87 ? -32.580 -6.607 36.226 1.00 92.38 87 ARG A CA 1
ATOM 706 C C . ARG A 1 87 ? -32.628 -7.156 37.650 1.00 92.38 87 ARG A C 1
ATOM 708 O O . ARG A 1 87 ? -33.719 -7.362 38.177 1.00 92.38 87 ARG A O 1
ATOM 715 N N . PHE A 1 88 ? -31.472 -7.350 38.277 1.00 91.56 88 PHE A N 1
ATOM 716 C CA . PHE A 1 88 ? -31.383 -7.871 39.641 1.00 91.56 88 PHE A CA 1
ATOM 717 C C . PHE A 1 88 ? -31.932 -6.879 40.678 1.00 91.56 88 PHE A C 1
ATOM 719 O O . PHE A 1 88 ? -32.717 -7.257 41.548 1.00 91.56 88 PHE A O 1
ATOM 726 N N . ALA A 1 89 ? -31.596 -5.592 40.544 1.00 93.94 89 ALA A N 1
ATOM 727 C CA . ALA A 1 89 ? -32.131 -4.536 41.404 1.00 93.94 89 ALA A CA 1
ATOM 728 C C . ALA A 1 89 ? -33.666 -4.444 41.325 1.00 93.94 89 ALA A C 1
ATOM 730 O O . ALA A 1 89 ? -34.332 -4.288 42.348 1.00 93.94 89 ALA A O 1
ATOM 731 N N . MET A 1 90 ? -34.236 -4.602 40.125 1.00 93.94 90 MET A N 1
ATOM 732 C CA . MET A 1 90 ? -35.689 -4.626 39.923 1.00 93.94 90 MET A CA 1
ATOM 733 C C . MET A 1 90 ? -36.363 -5.810 40.632 1.00 93.94 90 MET A C 1
ATOM 735 O O . MET A 1 90 ? -37.433 -5.638 41.211 1.00 93.94 90 MET A O 1
ATOM 739 N N . GLN A 1 91 ? -35.745 -6.997 40.622 1.00 93.88 91 GLN A N 1
ATOM 740 C CA . GLN A 1 91 ? -36.283 -8.166 41.331 1.00 93.88 91 GLN A CA 1
ATOM 741 C C . GLN A 1 91 ? -36.264 -7.992 42.853 1.00 93.88 91 GLN A C 1
ATOM 743 O O . GLN A 1 91 ? -37.215 -8.398 43.513 1.00 93.88 91 GLN A O 1
ATOM 748 N N . LEU A 1 92 ? -35.220 -7.371 43.408 1.00 92.12 92 LEU A N 1
ATOM 749 C CA . LEU A 1 92 ? -35.142 -7.084 44.844 1.00 92.12 92 LEU A CA 1
ATOM 750 C C . LEU A 1 92 ? -36.222 -6.097 45.295 1.00 92.12 92 LEU A C 1
ATOM 752 O O . LEU A 1 92 ? -36.887 -6.345 46.295 1.00 92.12 92 LEU A O 1
ATOM 756 N N . LEU A 1 93 ? -36.435 -5.020 44.534 1.00 91.81 93 LEU A N 1
ATOM 757 C CA . LEU A 1 93 ? -37.511 -4.055 44.789 1.00 91.81 93 LEU A CA 1
ATOM 758 C C . LEU A 1 93 ? -38.904 -4.686 44.703 1.00 91.81 93 LEU A C 1
ATOM 760 O O . LEU A 1 93 ? -39.789 -4.291 45.444 1.00 91.81 93 LEU A O 1
ATOM 764 N N . ALA A 1 94 ? -39.102 -5.661 43.815 1.00 91.69 94 ALA A N 1
ATOM 765 C CA . ALA A 1 94 ? -40.366 -6.386 43.713 1.00 91.69 94 ALA A CA 1
ATOM 766 C C . ALA A 1 94 ? -40.578 -7.418 44.840 1.00 91.69 94 ALA A C 1
ATOM 768 O O . ALA A 1 94 ? -41.690 -7.915 45.001 1.00 91.69 94 ALA A O 1
ATOM 769 N N . SER A 1 95 ? -39.526 -7.772 45.588 1.00 89.19 95 SER A N 1
ATOM 770 C CA . SER A 1 95 ? -39.551 -8.788 46.649 1.00 89.19 95 SER A CA 1
ATOM 771 C C . SER A 1 95 ? -39.712 -8.210 48.063 1.00 89.19 95 SER A C 1
ATOM 773 O O . SER A 1 95 ? -39.799 -8.996 49.009 1.00 89.19 95 SER A O 1
ATOM 775 N N . ASN A 1 96 ? -39.712 -6.884 48.222 1.00 79.81 96 ASN A N 1
ATOM 776 C CA . ASN A 1 96 ? -39.825 -6.175 49.501 1.00 79.81 96 ASN A CA 1
ATOM 777 C C . ASN A 1 96 ? -41.082 -5.307 49.532 1.00 79.81 96 ASN A C 1
ATOM 779 O O . ASN A 1 96 ? -41.779 -5.327 50.567 1.00 79.81 96 ASN A O 1
#

Organism: NCBI:txid2079529

Sequence (96 aa):
MKFISNYKMSFLFFISGILCLIAYNIKGSSIDENGFLVESFGFIPIFWLFELMASLTFAFTFIKLKKKSAKVKAREELFLTDNFALRFAMQLLASN

Foldseek 3Di:
DCPVVQLVQLVVLLVVLVVLVVVQVVQDWDQDPVRDIDGPCVSVVVSVVSNVVSVVSVVVSVVVVVVVVVVVVVVVVVVVVVVVVVVVVVVVVVVD

Secondary structure (DSSP, 8-state):
--HHHHSHHHHHHHHHHHHHHHHHHHH-EEE-TTS-EEE-TTHHHHHHHHHHHHHHHHHHHHHHHHHHHHHHHHHHHHHHHHHHHHHHHHHHHHT-

pLDDT: mean 84.29, std 8.01, range [51.03, 93.94]

Radius of gyration: 27.93 Å; chains: 1; bounding box: 71×12×78 Å

InterPro domains:
  IPR025016 Domain of unknown function DUF3955 [PF13127] (7-64)